Protein AF-A0A6M8PNB0-F1 (afdb_monomer)

Mean predicted aligned error: 7.14 Å

Solvent-accessible surface area (backbone atoms only — not comparable to full-atom values): 3759 Å² total; per-residue (Å²): 130,86,61,90,90,65,89,68,83,71,87,64,93,45,76,68,49,47,54,51,53,54,50,48,53,53,52,50,53,52,52,50,53,53,55,52,50,52,52,49,53,53,51,51,61,70,68,51,84,74,82,64,87,60,77,78,72,123

InterPro domains:
  IPR011759 Cytochrome C oxidase subunit II, transmembrane domain [PF02790] (3-48)
  IPR011759 Cytochrome C oxidase subunit II, transmembrane domain [PS50999] (1-58)
  IPR036257 Cytochrome C oxidase subunit II, transmembrane domain superfamily [G3DSA:1.10.287.90] (1-58)
  IPR036257 Cytochrome C oxidase subunit II, transmembrane domain superfamily [SSF81464] (1-58)

Radius of gyration: 20.52 Å; Cα contacts (8 Å, |Δi|>4): 5; chains: 1; bounding box: 37×32×51 Å

Foldseek 3Di:
DDDPPDPADDPDPDPVVVVVSVVVVVVVVVVVVVVVVVVVVVVCVVPDPDDPVCPPPD

pLDDT: mean 86.56, std 11.63, range [49.78, 97.94]

Sequence (58 aa):
MSTWFMFMFQESNSYYADNLISFHNMVMMIIIMISTLTVYIILDLFMNKFSNLFLLKN

Organism: Apis mellifera (NCBI:txid7460)

Secondary structure (DSSP, 8-state):
-PPTT--SPPPPSSHHHHHHHHHHHHHHHHHHHHHHHHHHHHHHHHH-----TTTT--

Structure (mmCIF, N/CA/C/O backbone):
data_AF-A0A6M8PNB0-F1
#
_entry.id   AF-A0A6M8PNB0-F1
#
loop_
_atom_site.group_PDB
_atom_site.id
_atom_site.type_symbol
_atom_site.la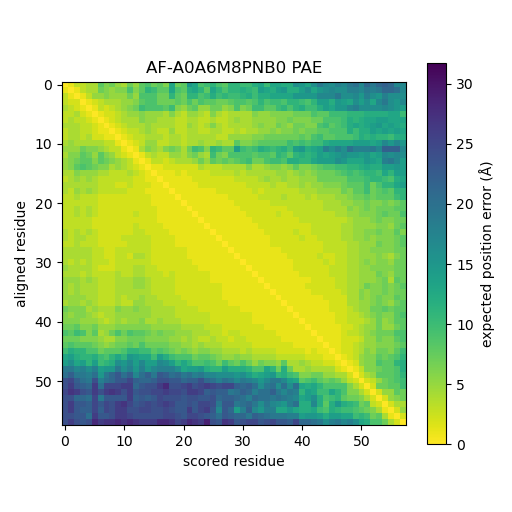bel_atom_id
_atom_site.label_alt_id
_atom_site.label_comp_id
_atom_site.label_asym_id
_atom_site.label_entity_id
_atom_site.label_seq_id
_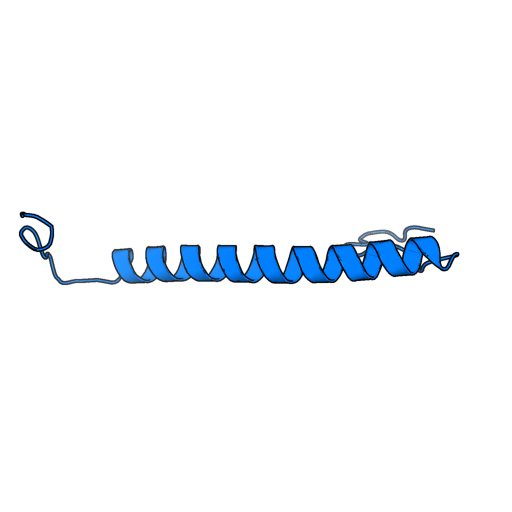atom_site.pdbx_PDB_ins_code
_atom_site.Cartn_x
_atom_site.Cartn_y
_atom_site.Cartn_z
_atom_site.occupancy
_atom_site.B_iso_or_equiv
_atom_site.auth_seq_id
_atom_site.auth_comp_id
_atom_site.auth_asym_id
_atom_site.auth_atom_id
_atom_site.pdbx_PDB_model_num
ATOM 1 N N . MET A 1 1 ? 7.691 -12.931 -23.591 1.00 81.69 1 MET A N 1
ATOM 2 C CA . MET A 1 1 ? 6.300 -12.971 -24.100 1.00 81.69 1 MET A CA 1
ATOM 3 C C . MET A 1 1 ? 5.403 -13.289 -22.924 1.00 81.69 1 MET A C 1
ATOM 5 O O . MET A 1 1 ? 5.709 -14.227 -22.201 1.00 81.69 1 MET A O 1
ATOM 9 N N . SER A 1 2 ? 4.354 -12.504 -22.689 1.00 78.12 2 SER A N 1
ATOM 10 C CA . SER A 1 2 ? 3.419 -12.768 -21.594 1.00 78.12 2 SER A CA 1
ATOM 11 C C . SER A 1 2 ? 2.652 -14.054 -21.870 1.00 78.12 2 SER A C 1
ATOM 13 O O . SER A 1 2 ? 2.033 -14.190 -22.928 1.00 78.12 2 SER A O 1
ATOM 15 N N . THR A 1 3 ? 2.679 -14.980 -20.921 1.00 89.44 3 THR A N 1
ATOM 16 C CA . THR A 1 3 ? 1.782 -16.133 -20.915 1.00 89.44 3 THR A CA 1
ATOM 17 C C . THR A 1 3 ? 0.401 -15.719 -20.402 1.00 89.44 3 THR A C 1
ATOM 19 O O . THR A 1 3 ? 0.218 -14.649 -19.815 1.00 89.44 3 THR A O 1
ATOM 22 N N . TRP A 1 4 ? -0.605 -16.555 -20.652 1.00 85.06 4 TRP A N 1
ATOM 23 C CA . TRP A 1 4 ? -1.939 -16.365 -20.086 1.00 85.06 4 TRP A CA 1
ATOM 24 C C . TRP A 1 4 ? -1.863 -16.456 -18.552 1.00 85.06 4 TRP A C 1
ATOM 26 O O . TRP A 1 4 ? -1.156 -17.314 -18.031 1.00 85.06 4 TRP A O 1
ATOM 36 N N . PHE A 1 5 ? -2.589 -15.582 -17.842 1.00 85.81 5 PHE A N 1
ATOM 37 C CA . PHE A 1 5 ? -2.609 -15.497 -16.368 1.00 85.81 5 PHE A CA 1
ATOM 38 C C . PHE A 1 5 ? -1.281 -15.112 -15.690 1.00 85.81 5 PHE A C 1
ATOM 40 O O . PHE A 1 5 ? -0.977 -15.568 -14.588 1.00 85.81 5 PHE A O 1
ATOM 47 N N . MET A 1 6 ? -0.490 -14.235 -16.308 1.00 89.81 6 MET A N 1
ATOM 48 C CA . MET A 1 6 ? 0.742 -13.751 -15.686 1.00 89.81 6 MET A CA 1
ATOM 49 C C . MET A 1 6 ? 0.479 -12.563 -14.747 1.00 89.81 6 MET A C 1
ATOM 51 O O . MET A 1 6 ? 0.118 -11.479 -15.197 1.00 89.81 6 MET A O 1
ATOM 55 N N . PHE A 1 7 ? 0.670 -12.771 -13.442 1.00 85.06 7 PHE A N 1
ATOM 56 C CA . PHE A 1 7 ? 0.533 -11.724 -12.415 1.00 85.06 7 PHE A CA 1
ATOM 57 C C . PHE A 1 7 ? 1.823 -10.928 -12.164 1.00 85.06 7 PHE A C 1
ATOM 59 O O . PHE A 1 7 ? 1.764 -9.806 -11.672 1.00 85.06 7 PHE A O 1
ATOM 66 N N . MET A 1 8 ? 2.982 -11.505 -12.486 1.00 88.62 8 MET A N 1
ATOM 67 C CA . MET A 1 8 ? 4.299 -10.882 -12.300 1.00 88.62 8 MET A CA 1
ATOM 68 C C . MET A 1 8 ? 4.809 -10.260 -13.604 1.00 88.62 8 MET A C 1
ATOM 70 O O . MET A 1 8 ? 4.201 -10.427 -14.661 1.00 88.62 8 MET A O 1
ATOM 74 N N . PHE A 1 9 ? 5.940 -9.552 -13.543 1.00 86.69 9 PHE A N 1
ATOM 75 C CA . PHE A 1 9 ? 6.633 -9.077 -14.743 1.00 86.69 9 PHE A CA 1
ATOM 76 C C . PHE A 1 9 ? 7.236 -10.227 -15.552 1.00 86.69 9 PHE A C 1
ATOM 78 O O . PHE A 1 9 ? 7.533 -11.295 -15.017 1.00 86.69 9 PHE A O 1
ATOM 85 N N . GLN A 1 10 ? 7.396 -9.999 -16.859 1.00 87.00 10 GLN A N 1
ATOM 86 C CA . GLN A 1 10 ? 8.111 -10.929 -17.738 1.00 87.00 10 GLN A CA 1
ATOM 87 C C . GLN A 1 10 ? 9.580 -10.991 -17.325 1.00 87.00 10 GLN A C 1
ATOM 89 O O . GLN A 1 10 ? 10.098 -10.036 -16.743 1.00 87.00 10 GLN A O 1
ATOM 94 N N . GLU A 1 11 ? 10.243 -12.094 -17.670 1.00 81.00 11 GLU A N 1
ATOM 95 C CA . GLU A 1 11 ? 11.695 -12.181 -17.552 1.00 81.00 11 GLU A CA 1
ATOM 96 C C . GLU A 1 11 ? 12.349 -10.995 -18.271 1.00 81.00 11 GLU A C 1
ATOM 98 O O . GLU A 1 11 ? 11.927 -10.567 -19.353 1.00 81.00 11 GLU A O 1
ATOM 103 N N . SER A 1 12 ? 13.335 -10.413 -17.603 1.00 81.00 12 SER A N 1
ATOM 104 C CA . SER A 1 12 ? 14.070 -9.247 -18.058 1.00 81.00 12 SER A CA 1
ATOM 105 C C . SER A 1 12 ? 14.999 -9.627 -19.208 1.00 81.00 12 SER A C 1
ATOM 107 O O . SER A 1 12 ? 15.798 -10.554 -19.133 1.00 81.00 12 SER A O 1
ATOM 109 N N . ASN A 1 13 ? 14.933 -8.850 -20.285 1.00 86.50 13 ASN A N 1
ATOM 110 C CA . ASN A 1 13 ? 15.837 -9.009 -21.427 1.00 86.50 13 ASN A CA 1
ATOM 111 C C . ASN A 1 13 ? 17.012 -8.012 -21.379 1.00 86.50 13 ASN A C 1
ATOM 113 O O . ASN A 1 13 ? 17.795 -7.936 -22.324 1.00 86.50 13 ASN A O 1
ATOM 117 N N . SER A 1 14 ? 17.110 -7.190 -20.326 1.00 89.38 14 SER A N 1
ATOM 118 C CA . SER A 1 14 ? 18.158 -6.177 -20.158 1.00 89.38 14 SER A CA 1
ATOM 119 C C . SER A 1 14 ? 18.399 -5.825 -18.687 1.00 89.38 14 SER A C 1
ATOM 121 O O . SER A 1 14 ? 17.477 -5.853 -17.872 1.00 89.38 14 SER A O 1
ATOM 123 N N . TYR A 1 15 ? 19.621 -5.380 -18.373 1.00 82.19 15 TYR A N 1
ATOM 124 C CA . TYR A 1 15 ? 20.014 -4.937 -17.027 1.00 82.19 15 TYR A CA 1
ATOM 125 C C . TYR A 1 15 ? 19.149 -3.791 -16.472 1.00 82.19 15 TYR A C 1
ATOM 127 O O . TYR A 1 15 ? 18.947 -3.675 -15.266 1.00 82.19 15 TYR A O 1
ATOM 135 N N . TYR A 1 16 ? 18.609 -2.933 -17.342 1.00 89.81 16 TYR A N 1
ATOM 136 C CA . TYR A 1 16 ? 17.694 -1.872 -16.916 1.00 89.81 16 TYR A CA 1
ATOM 137 C C . TYR A 1 16 ? 16.334 -2.424 -16.479 1.00 89.81 16 TYR A C 1
ATOM 139 O O . TYR A 1 16 ? 15.756 -1.919 -15.518 1.00 89.81 16 TYR A O 1
ATOM 147 N N . ALA A 1 17 ? 15.833 -3.464 -17.153 1.00 89.56 17 ALA A N 1
ATOM 148 C CA . ALA A 1 17 ? 14.585 -4.114 -16.767 1.00 89.56 17 ALA A CA 1
ATOM 149 C C . ALA A 1 17 ? 14.718 -4.821 -15.407 1.00 89.56 17 ALA A C 1
ATOM 151 O O . ALA A 1 17 ? 13.809 -4.709 -14.588 1.00 89.56 17 ALA A O 1
ATOM 152 N N . ASP A 1 18 ? 15.865 -5.447 -15.121 1.00 90.19 18 ASP A N 1
ATOM 153 C CA . ASP A 1 18 ? 16.149 -6.034 -13.801 1.00 90.19 18 ASP A CA 1
ATOM 154 C C . ASP A 1 18 ? 16.075 -5.008 -12.669 1.00 90.19 18 ASP A C 1
ATOM 156 O O . ASP A 1 18 ? 15.444 -5.248 -11.636 1.00 90.19 18 ASP A O 1
ATOM 160 N N . ASN A 1 19 ? 16.667 -3.830 -12.875 1.00 93.06 19 ASN A N 1
ATOM 161 C CA . ASN A 1 19 ? 16.641 -2.761 -11.878 1.00 93.06 19 ASN A CA 1
ATOM 162 C C . ASN A 1 19 ? 15.225 -2.223 -11.627 1.00 93.06 19 ASN A C 1
ATOM 164 O O . ASN A 1 19 ? 14.886 -1.866 -10.500 1.00 93.06 19 ASN A O 1
ATOM 168 N N . LEU A 1 20 ? 14.378 -2.170 -12.655 1.00 93.69 20 LEU A N 1
ATOM 169 C CA . LEU A 1 20 ? 12.983 -1.761 -12.487 1.00 93.69 20 LEU 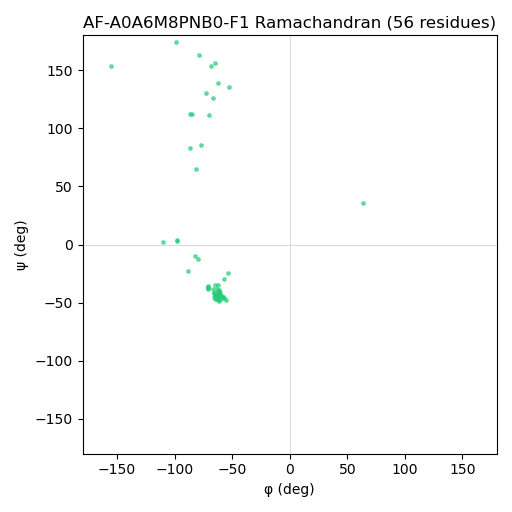A CA 1
ATOM 170 C C . LEU A 1 20 ? 12.167 -2.821 -11.743 1.00 93.69 20 LEU A C 1
ATOM 172 O O . LEU A 1 20 ? 11.342 -2.468 -10.901 1.00 93.69 20 LEU A O 1
ATOM 176 N N . ILE A 1 21 ? 12.419 -4.107 -12.001 1.00 94.38 21 ILE A N 1
ATOM 177 C CA . ILE A 1 21 ? 11.765 -5.208 -11.283 1.00 94.38 21 ILE A CA 1
ATOM 178 C C . ILE A 1 21 ? 12.184 -5.207 -9.806 1.00 94.38 21 ILE A C 1
ATOM 180 O O . ILE A 1 21 ? 11.331 -5.360 -8.930 1.00 94.38 21 ILE A O 1
ATOM 184 N N . SER A 1 22 ? 13.465 -4.974 -9.497 1.00 92.56 22 SER A N 1
ATOM 185 C CA . SER A 1 22 ? 13.932 -4.894 -8.107 1.00 92.56 22 SER A CA 1
ATOM 186 C C . SER A 1 22 ? 13.337 -3.692 -7.363 1.00 92.56 22 SER A C 1
ATOM 188 O O . SER A 1 22 ? 12.865 -3.843 -6.233 1.00 92.56 22 SER A O 1
ATOM 190 N N . PHE A 1 23 ? 13.256 -2.528 -8.017 1.00 96.19 23 PHE A N 1
ATOM 191 C CA . PHE A 1 23 ? 12.589 -1.349 -7.467 1.00 96.19 23 PHE A CA 1
ATOM 192 C C . PHE A 1 23 ? 11.096 -1.596 -7.226 1.00 96.19 23 PHE A C 1
ATOM 194 O O . PHE A 1 23 ? 10.587 -1.308 -6.143 1.00 96.19 23 PHE A O 1
ATOM 201 N N . HIS A 1 24 ? 10.398 -2.184 -8.200 1.00 94.81 24 HIS A N 1
ATOM 202 C CA . HIS A 1 24 ? 8.994 -2.549 -8.049 1.00 94.81 24 HIS A CA 1
ATOM 203 C C . HIS A 1 24 ? 8.777 -3.484 -6.855 1.00 94.81 24 HIS A C 1
ATOM 205 O O . HIS A 1 24 ? 7.890 -3.238 -6.042 1.00 94.81 24 HIS A O 1
ATOM 211 N N . ASN A 1 25 ? 9.604 -4.522 -6.705 1.00 95.06 25 ASN A N 1
ATOM 212 C CA . ASN A 1 25 ? 9.485 -5.462 -5.591 1.00 95.06 25 ASN A CA 1
ATOM 213 C C . ASN A 1 25 ? 9.680 -4.771 -4.233 1.00 95.06 25 ASN A C 1
ATOM 215 O O . ASN A 1 25 ? 8.937 -5.055 -3.292 1.00 95.06 25 ASN A O 1
ATOM 219 N N . MET A 1 26 ? 10.620 -3.825 -4.139 1.00 96.81 26 MET A N 1
ATOM 220 C CA . MET A 1 26 ? 10.808 -3.013 -2.935 1.00 96.81 26 MET A CA 1
ATOM 221 C C . MET A 1 26 ? 9.562 -2.172 -2.621 1.00 96.81 26 MET A C 1
ATOM 223 O O . MET A 1 26 ? 9.083 -2.176 -1.487 1.00 96.81 26 MET A O 1
ATOM 227 N N . VAL A 1 27 ? 9.002 -1.483 -3.619 1.00 97.56 27 VAL A N 1
ATOM 228 C CA . VAL A 1 27 ? 7.800 -0.652 -3.440 1.00 97.56 27 VAL A CA 1
ATOM 229 C C . VAL A 1 27 ? 6.588 -1.506 -3.061 1.00 97.56 27 VAL A C 1
ATOM 231 O O . VAL A 1 27 ? 5.860 -1.157 -2.132 1.00 97.56 27 VAL A O 1
ATOM 234 N N . MET A 1 28 ? 6.395 -2.653 -3.715 1.00 96.31 28 MET A N 1
ATOM 235 C CA . MET A 1 28 ? 5.299 -3.572 -3.403 1.00 96.31 28 MET A CA 1
ATOM 236 C C . MET A 1 28 ? 5.381 -4.105 -1.975 1.00 96.31 28 MET A C 1
ATOM 238 O O . MET A 1 28 ? 4.357 -4.171 -1.298 1.00 96.31 28 MET A O 1
ATOM 242 N N . MET A 1 29 ? 6.582 -4.422 -1.482 1.00 96.94 29 MET A N 1
ATOM 243 C CA . MET A 1 29 ? 6.772 -4.830 -0.088 1.00 96.94 29 MET A CA 1
ATOM 244 C C . MET A 1 29 ? 6.304 -3.739 0.886 1.00 96.94 29 MET A C 1
ATOM 246 O O . MET A 1 29 ? 5.595 -4.036 1.848 1.00 96.94 29 MET A O 1
ATOM 250 N N . ILE A 1 30 ? 6.645 -2.474 0.617 1.00 97.94 30 ILE A N 1
ATOM 251 C CA . ILE A 1 30 ? 6.237 -1.336 1.453 1.00 97.94 30 ILE A CA 1
ATOM 252 C C . ILE A 1 30 ? 4.713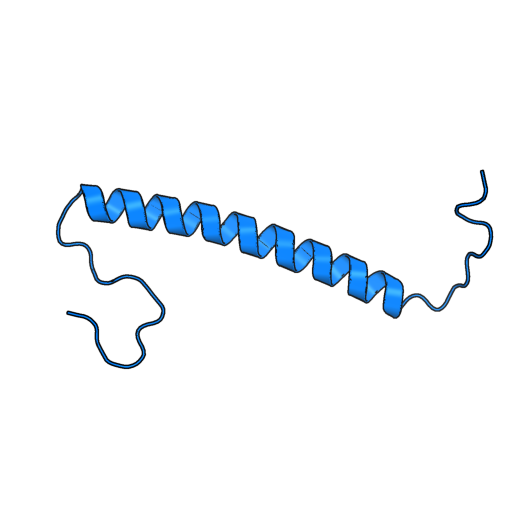 -1.157 1.426 1.00 97.94 30 ILE A C 1
ATOM 254 O O . ILE A 1 30 ? 4.095 -1.023 2.482 1.00 97.94 30 ILE A O 1
ATOM 258 N N . ILE A 1 31 ? 4.093 -1.193 0.242 1.00 97.38 31 ILE A N 1
ATOM 259 C CA . ILE A 1 31 ? 2.637 -1.041 0.098 1.00 97.38 31 ILE A CA 1
ATOM 260 C C . ILE A 1 31 ? 1.900 -2.154 0.848 1.00 97.38 31 ILE A C 1
ATOM 262 O O . ILE A 1 31 ? 0.960 -1.869 1.592 1.00 97.38 31 ILE A O 1
ATOM 266 N N . ILE A 1 32 ? 2.346 -3.407 0.702 1.00 97.50 32 ILE A N 1
ATOM 267 C CA . ILE A 1 32 ? 1.738 -4.546 1.395 1.00 97.50 32 ILE A CA 1
ATOM 268 C C . ILE A 1 32 ? 1.851 -4.353 2.906 1.00 97.50 32 ILE A C 1
ATOM 270 O O . ILE A 1 32 ? 0.823 -4.420 3.575 1.00 97.50 32 ILE A O 1
ATOM 274 N N . MET A 1 33 ? 3.033 -4.013 3.435 1.00 96.38 33 MET A N 1
ATOM 275 C CA . MET A 1 33 ? 3.209 -3.777 4.874 1.00 96.38 33 MET A CA 1
ATOM 276 C C . MET A 1 33 ? 2.247 -2.717 5.418 1.00 96.38 33 MET A C 1
ATOM 278 O O . MET A 1 33 ? 1.583 -2.952 6.431 1.00 96.38 33 MET A O 1
ATOM 282 N N . ILE A 1 34 ? 2.129 -1.575 4.733 1.00 97.75 34 ILE A N 1
ATOM 283 C CA . ILE A 1 34 ? 1.226 -0.500 5.159 1.00 97.75 34 ILE A CA 1
ATOM 284 C C . ILE A 1 34 ? -0.229 -0.976 5.094 1.00 97.75 34 ILE A C 1
ATOM 286 O O . ILE A 1 34 ? -0.969 -0.794 6.057 1.00 97.75 34 ILE A O 1
ATOM 290 N N . SER A 1 35 ? -0.636 -1.630 4.004 1.00 96.88 35 SER A N 1
ATOM 291 C CA . SER A 1 35 ? -2.010 -2.124 3.845 1.00 96.88 35 SER A CA 1
ATOM 292 C C . SER A 1 35 ? -2.389 -3.182 4.888 1.00 96.88 35 SER A C 1
ATOM 294 O O . SER A 1 35 ? -3.497 -3.160 5.416 1.00 96.88 35 SER A O 1
ATOM 296 N N . THR A 1 36 ? -1.468 -4.076 5.258 1.00 96.56 36 THR A N 1
ATOM 297 C CA . THR A 1 36 ? -1.728 -5.078 6.296 1.00 96.56 36 THR A CA 1
ATOM 298 C C . THR A 1 36 ? -1.812 -4.449 7.679 1.00 96.56 36 THR A C 1
ATOM 300 O O . THR A 1 36 ? -2.653 -4.853 8.478 1.00 96.56 36 THR A O 1
ATOM 303 N N . LEU A 1 37 ? -0.988 -3.432 7.955 1.00 97.12 37 LEU A N 1
ATOM 304 C CA . LEU A 1 37 ? -1.012 -2.717 9.228 1.00 97.12 37 LEU A CA 1
ATOM 305 C C . LEU A 1 37 ? -2.330 -1.954 9.405 1.00 97.12 37 LEU A C 1
ATOM 307 O O . LEU A 1 37 ? -2.945 -2.021 10.467 1.00 97.12 37 LEU A O 1
ATOM 311 N N . THR A 1 38 ? -2.793 -1.253 8.367 1.00 96.88 38 THR A N 1
ATOM 312 C CA . THR A 1 38 ? -4.058 -0.510 8.436 1.00 96.88 38 THR A CA 1
ATOM 313 C C . THR A 1 38 ? -5.245 -1.450 8.608 1.00 96.88 38 THR A C 1
ATOM 315 O O . THR A 1 38 ? -6.090 -1.203 9.466 1.00 96.88 38 THR A O 1
ATOM 318 N N . VAL A 1 39 ? -5.284 -2.563 7.869 1.00 96.69 39 VAL A N 1
ATOM 319 C CA . VAL A 1 39 ? -6.320 -3.592 8.037 1.00 96.69 39 VAL A CA 1
ATOM 320 C C . VAL A 1 39 ? -6.284 -4.185 9.444 1.00 96.69 39 VAL A C 1
ATOM 322 O O . VAL A 1 39 ? -7.338 -4.346 10.052 1.00 96.69 39 VAL A O 1
ATOM 325 N N . TYR A 1 40 ? -5.099 -4.457 9.994 1.00 95.38 40 TYR A N 1
ATOM 326 C CA . TYR A 1 40 ? -4.960 -4.958 11.360 1.00 95.38 40 TYR A CA 1
ATOM 327 C C . TYR A 1 40 ? -5.554 -3.993 12.395 1.00 95.38 40 TYR A C 1
ATOM 329 O O . TYR A 1 40 ? -6.346 -4.416 13.233 1.00 95.38 40 TYR A O 1
ATOM 337 N N . ILE A 1 41 ? -5.246 -2.694 12.300 1.00 94.06 41 ILE A N 1
ATOM 338 C CA . ILE A 1 41 ? -5.801 -1.673 13.205 1.00 94.06 41 ILE A CA 1
ATOM 339 C C . ILE A 1 41 ? -7.329 -1.617 13.085 1.00 94.06 41 ILE A C 1
ATOM 341 O O . ILE A 1 41 ? -8.031 -1.550 14.090 1.00 94.06 41 ILE A O 1
ATOM 345 N N . ILE A 1 42 ? -7.859 -1.675 11.862 1.00 92.62 42 ILE A N 1
ATOM 346 C CA . ILE A 1 42 ? -9.307 -1.673 11.626 1.00 92.62 42 ILE A CA 1
ATOM 347 C C . ILE A 1 42 ? -9.965 -2.907 12.264 1.00 92.62 42 ILE A C 1
ATOM 349 O O . ILE A 1 42 ? -10.999 -2.780 12.919 1.00 92.62 42 ILE A O 1
ATOM 353 N N . LEU A 1 43 ? -9.370 -4.092 12.107 1.00 93.56 43 LEU A N 1
ATOM 354 C CA . LEU A 1 43 ? -9.876 -5.327 12.710 1.00 93.56 43 LEU A CA 1
ATOM 355 C C . LEU A 1 43 ? -9.853 -5.270 14.241 1.00 93.56 43 LEU A C 1
ATOM 357 O O . LEU A 1 43 ? -10.823 -5.691 14.869 1.00 93.56 43 LEU A O 1
ATOM 361 N N . ASP A 1 44 ? -8.792 -4.723 14.834 1.00 89.19 44 ASP A N 1
ATOM 362 C CA . ASP A 1 44 ? -8.683 -4.545 16.284 1.00 89.19 44 ASP A CA 1
ATOM 363 C C . ASP A 1 44 ? -9.782 -3.612 16.820 1.00 89.19 44 ASP A C 1
ATOM 365 O O . ASP A 1 44 ? -10.469 -3.944 17.787 1.00 89.19 44 ASP A O 1
ATOM 369 N N . LEU A 1 45 ? -10.053 -2.503 16.120 1.00 86.94 45 LEU A N 1
ATOM 370 C CA . LEU A 1 45 ? -11.155 -1.597 16.459 1.00 86.94 45 LEU A CA 1
ATOM 371 C C . LEU A 1 45 ? -12.527 -2.284 16.386 1.00 86.94 45 LEU A C 1
ATOM 373 O O . LEU A 1 45 ? -13.359 -2.057 17.263 1.00 86.94 45 LEU A O 1
ATOM 377 N N . PHE A 1 46 ? -12.772 -3.130 15.380 1.00 86.94 46 PHE A N 1
ATOM 378 C CA . PHE A 1 46 ? -14.040 -3.861 15.257 1.00 86.94 46 PHE A CA 1
ATOM 379 C C . PHE A 1 46 ? -14.206 -4.967 16.305 1.00 86.94 46 PHE A C 1
ATOM 381 O O . PHE A 1 46 ? -15.323 -5.214 16.759 1.00 86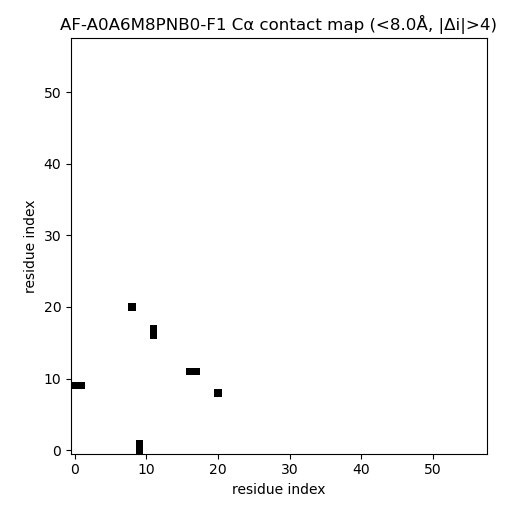.94 46 PHE A O 1
ATOM 388 N N . MET A 1 47 ? -13.121 -5.645 16.686 1.00 87.44 47 MET A N 1
ATOM 389 C CA . MET A 1 47 ? -13.153 -6.732 17.673 1.00 87.44 47 MET A CA 1
ATOM 390 C C . MET A 1 47 ? -13.133 -6.230 19.120 1.00 87.44 47 MET A C 1
ATOM 392 O O . MET A 1 47 ? -13.373 -7.006 20.053 1.00 87.44 47 MET A O 1
ATOM 396 N N . ASN A 1 48 ? -12.883 -4.939 19.328 1.00 83.12 48 ASN A N 1
ATOM 397 C CA . ASN A 1 48 ? -12.873 -4.349 20.651 1.00 83.12 48 ASN A CA 1
ATOM 398 C C . ASN A 1 48 ? -14.294 -4.281 21.243 1.00 83.12 48 ASN A C 1
ATOM 400 O O . ASN A 1 48 ? -15.144 -3.506 20.812 1.00 83.12 48 A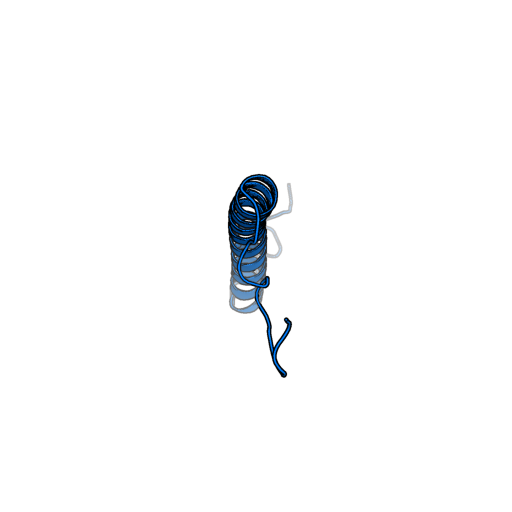SN A O 1
ATOM 404 N N . LYS A 1 49 ? -14.548 -5.087 22.281 1.00 72.94 49 LYS A N 1
ATOM 405 C CA . LYS A 1 49 ? -15.827 -5.098 23.018 1.00 72.94 49 LYS A CA 1
ATOM 406 C C . LYS A 1 49 ? -15.943 -3.963 24.039 1.00 72.94 49 LYS A C 1
ATOM 408 O O . LYS A 1 49 ? -17.021 -3.761 24.595 1.00 72.94 49 LYS A O 1
ATOM 413 N N . PHE A 1 50 ? -14.850 -3.261 24.341 1.00 77.56 50 PHE A N 1
ATOM 414 C CA . PHE A 1 50 ? -14.836 -2.204 25.347 1.00 77.56 50 PHE A CA 1
A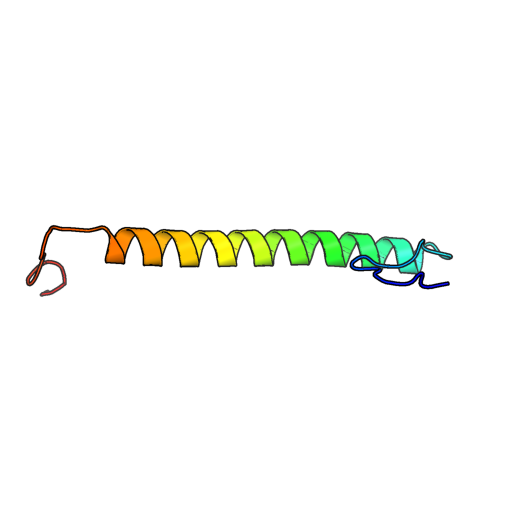TOM 415 C C . PHE A 1 50 ? -15.244 -0.868 24.725 1.00 77.56 50 PHE A C 1
ATOM 417 O O . PHE A 1 50 ? -14.511 -0.272 23.937 1.00 77.56 50 PHE A O 1
ATOM 424 N N . SER A 1 51 ? -16.411 -0.357 25.122 1.00 67.62 51 SER A N 1
ATOM 425 C CA . SER A 1 51 ? -16.866 0.980 24.745 1.00 67.62 51 SER A CA 1
ATOM 426 C C . SER A 1 51 ? -16.144 2.041 25.581 1.00 67.62 51 SER A C 1
ATOM 428 O O . SER A 1 51 ? -16.655 2.495 26.607 1.00 67.62 51 SER A O 1
ATOM 430 N N . ASN A 1 52 ? -14.954 2.466 25.157 1.00 66.94 52 ASN A N 1
ATOM 431 C CA . ASN A 1 52 ? -14.258 3.576 25.809 1.00 66.94 52 ASN A CA 1
ATOM 432 C C . ASN A 1 52 ? -14.793 4.940 25.319 1.00 66.94 52 ASN A C 1
ATOM 434 O O . ASN A 1 52 ? -14.069 5.722 24.707 1.00 66.94 52 ASN A O 1
ATOM 438 N N . LEU A 1 53 ? -16.068 5.234 25.610 1.00 63.94 53 LEU A N 1
ATOM 439 C CA . LEU A 1 53 ? -16.783 6.473 25.235 1.00 63.94 53 LEU A CA 1
ATOM 440 C C . LEU A 1 53 ? -16.0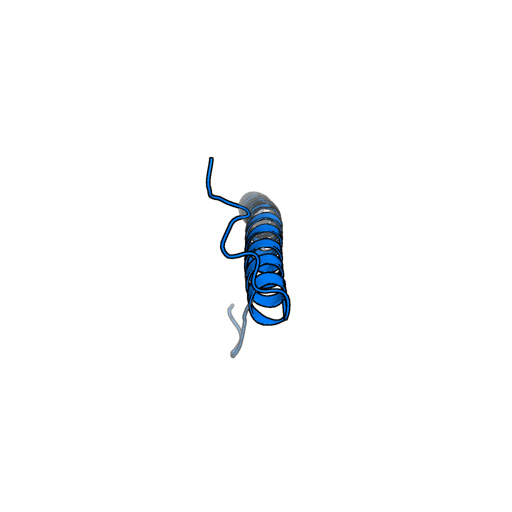64 7.767 25.660 1.00 63.94 53 LEU A C 1
ATOM 442 O O . LEU A 1 53 ? -16.272 8.815 25.056 1.00 63.94 53 LEU A O 1
ATOM 446 N N . PHE A 1 54 ? -15.216 7.695 26.686 1.00 63.03 54 PHE A N 1
ATOM 447 C CA . PHE A 1 54 ? -14.475 8.837 27.219 1.00 63.03 54 PHE A CA 1
ATOM 448 C C . PHE A 1 54 ? -12.963 8.792 26.939 1.00 63.03 54 PHE A C 1
ATOM 450 O O . PHE A 1 54 ? -12.276 9.714 27.360 1.00 63.03 54 PHE A O 1
ATOM 457 N N . LEU A 1 55 ? -12.421 7.789 26.224 1.00 61.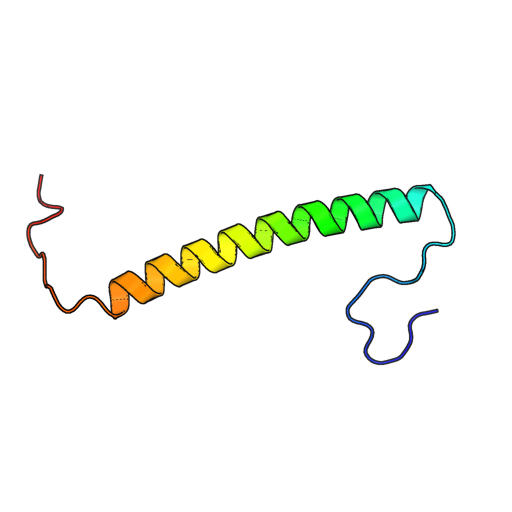31 55 LEU A N 1
ATOM 458 C CA . LEU A 1 55 ? -10.957 7.671 26.036 1.00 61.31 55 LEU A CA 1
ATOM 459 C C . LEU A 1 55 ? -10.347 8.854 25.277 1.00 61.31 55 LEU A C 1
ATOM 461 O O . LEU A 1 55 ? -9.211 9.235 25.520 1.00 61.31 55 LEU A O 1
ATOM 465 N N . LEU A 1 56 ? -11.107 9.387 24.320 1.00 66.31 56 LEU A N 1
ATOM 466 C CA . LEU A 1 56 ? -10.709 10.490 23.445 1.00 66.31 56 LEU A CA 1
ATOM 467 C C . LEU A 1 56 ? -11.242 11.838 23.938 1.00 66.31 56 LEU A C 1
ATOM 469 O O . LEU A 1 56 ? -11.079 12.844 23.254 1.00 66.31 56 LEU A O 1
ATOM 473 N N . LYS A 1 57 ? -11.913 11.868 25.097 1.00 49.78 57 LYS A N 1
ATOM 474 C CA . LYS A 1 57 ? -12.427 13.106 25.673 1.00 49.78 57 LYS A CA 1
ATOM 475 C C . LYS A 1 57 ? -11.328 13.746 26.518 1.00 49.78 57 LYS A C 1
ATOM 477 O O . LYS A 1 57 ? -11.297 13.564 27.730 1.00 49.78 57 LYS A O 1
ATOM 482 N N . ASN A 1 58 ? -10.446 14.474 25.842 1.00 56.25 58 ASN A N 1
ATOM 483 C CA . ASN A 1 58 ? -9.595 15.510 26.416 1.00 56.25 58 ASN A CA 1
ATOM 484 C C . ASN A 1 58 ? -9.668 16.742 25.517 1.00 56.25 58 ASN A C 1
ATOM 486 O O . ASN A 1 58 ? -9.478 16.567 24.293 1.00 56.25 58 ASN A O 1
#